Protein AF-A0A914YAV4-F1 (afdb_monomer_lite)

Foldseek 3Di:
DKDVLLPVQDDPVRLVVLLVVLVVVDDPPDPCSQVVSQVSSVCQQQADDDPDDFHAHPVRHGHGPDDMDDGRDDCPPVDPPPPDPPDPPPPVPD

pLDDT: mean 85.66, std 15.95, range [46.28, 98.56]

Secondary structure (DSSP, 8-state):
-B-HHHHTT--HHHHHHHHHHHHHHS-TT-TTHHHHHHHHHHHHHH-EEETTTEEE-TTSSB---S---B-----TTT--PPPPS-SSSSTT--

InterPro domains:
  IPR001932 PPM-type phosphatase-like domain [PF00481] (1-46)
  IPR001932 PPM-type phosphatase-like domain [PS51746] (1-75)
  IPR036457 PPM-type phosphatase-like domain superfamily [G3DSA:3.60.40.10] (1-80)
  IPR036457 PPM-type phosphatase-like domain superfamily [SSF81606] (1-76)

Organism: NCBI:txid310955

Radius of gyration: 19.77 Å; chains: 1; bounding box: 46×26×60 Å

Structure (mmCIF, N/CA/C/O backbone):
data_AF-A0A914YAV4-F1
#
_entry.id   AF-A0A914YAV4-F1
#
loop_
_atom_site.group_PDB
_atom_site.id
_atom_site.type_symbol
_atom_site.label_atom_id
_atom_site.label_alt_id
_atom_site.label_comp_id
_atom_site.label_asym_id
_atom_site.label_entity_id
_atom_site.label_seq_id
_atom_site.pdbx_PDB_ins_code
_atom_site.Cartn_x
_atom_site.Cartn_y
_atom_site.Cartn_z
_atom_site.occupancy
_atom_site.B_iso_or_equiv
_atom_site.auth_seq_id
_atom_site.auth_comp_id
_atom_site.auth_asym_id
_atom_site.auth_atom_id
_atom_site.pdbx_PDB_model_num
ATOM 1 N N . MET A 1 1 ? 8.166 -8.143 -1.321 1.00 96.06 1 MET A N 1
ATOM 2 C CA . MET A 1 1 ? 8.333 -8.717 0.038 1.00 96.06 1 MET A CA 1
ATOM 3 C C . MET A 1 1 ? 7.793 -7.709 1.039 1.00 96.06 1 MET A C 1
ATOM 5 O O . MET A 1 1 ? 7.865 -6.523 0.740 1.00 96.06 1 MET A O 1
ATOM 9 N N . ALA A 1 2 ? 7.258 -8.145 2.176 1.00 98.12 2 ALA A N 1
ATOM 10 C CA . ALA A 1 2 ? 6.779 -7.251 3.234 1.00 98.12 2 ALA A CA 1
ATOM 11 C C . ALA A 1 2 ? 6.757 -7.973 4.592 1.00 98.12 2 ALA A C 1
ATOM 13 O O . ALA A 1 2 ? 6.781 -9.207 4.595 1.00 98.12 2 ALA A O 1
ATOM 14 N N . SER A 1 3 ? 6.724 -7.220 5.697 1.00 98.56 3 SER A N 1
ATOM 15 C CA . SER A 1 3 ? 6.497 -7.759 7.047 1.00 98.56 3 SER A CA 1
ATOM 16 C C . SER A 1 3 ? 5.054 -8.241 7.245 1.00 98.56 3 SER A C 1
ATOM 18 O O . SER A 1 3 ? 4.158 -7.923 6.460 1.00 98.56 3 SER A O 1
ATOM 20 N N . ASP A 1 4 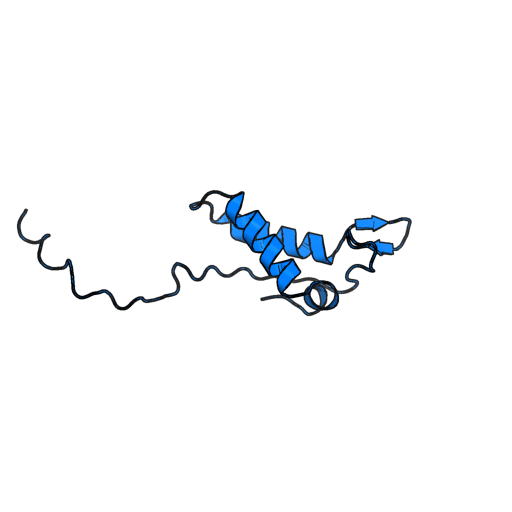? 4.843 -9.025 8.299 1.00 97.62 4 ASP A N 1
ATOM 21 C CA . ASP A 1 4 ? 3.536 -9.482 8.790 1.00 97.62 4 ASP A CA 1
ATOM 22 C C . ASP A 1 4 ? 2.568 -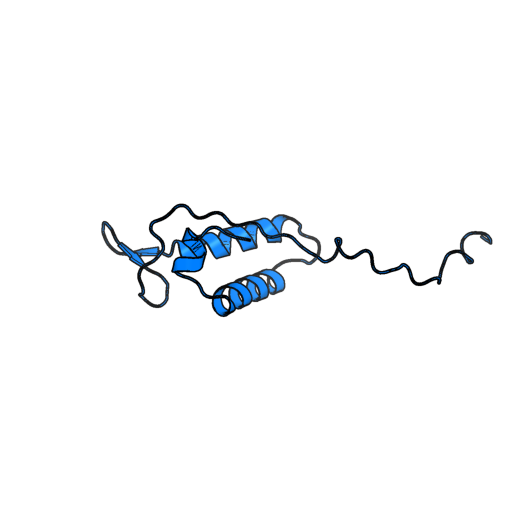8.330 9.076 1.00 97.62 4 ASP A C 1
ATOM 24 O O . ASP A 1 4 ? 1.406 -8.426 8.693 1.00 97.62 4 ASP A O 1
ATOM 28 N N . GLY A 1 5 ? 3.060 -7.185 9.557 1.00 97.81 5 GLY A N 1
ATOM 29 C CA . GLY A 1 5 ? 2.246 -5.975 9.709 1.00 97.81 5 GLY A CA 1
ATOM 30 C C . GLY A 1 5 ? 1.472 -5.550 8.445 1.00 97.81 5 GLY A C 1
ATOM 31 O O . GLY A 1 5 ? 0.437 -4.896 8.565 1.00 97.81 5 GLY A O 1
ATOM 32 N N . LEU A 1 6 ? 1.914 -5.926 7.235 1.00 98.25 6 LEU A N 1
ATOM 33 C CA . LEU A 1 6 ? 1.119 -5.769 6.007 1.00 98.25 6 LEU A CA 1
ATOM 34 C C . LEU A 1 6 ? 0.173 -6.955 5.759 1.00 98.25 6 LEU A C 1
ATOM 36 O O . LEU A 1 6 ? -1.000 -6.761 5.431 1.00 98.25 6 LEU A O 1
ATOM 40 N N . TRP A 1 7 ? 0.695 -8.176 5.869 1.00 97.88 7 TRP A N 1
ATOM 41 C CA . TRP A 1 7 ? -0.014 -9.406 5.499 1.00 97.88 7 TRP A CA 1
ATOM 42 C C . TRP A 1 7 ? -1.133 -9.796 6.465 1.00 97.88 7 TRP A C 1
ATOM 44 O O . TRP A 1 7 ? -2.036 -10.532 6.076 1.00 97.88 7 TRP A O 1
ATOM 54 N N . ASP A 1 8 ? -1.123 -9.265 7.683 1.00 96.88 8 ASP A N 1
ATOM 55 C CA . ASP A 1 8 ? -2.194 -9.464 8.660 1.00 96.88 8 ASP A CA 1
ATOM 56 C C . ASP A 1 8 ? -3.516 -8.807 8.236 1.00 96.88 8 ASP A C 1
ATOM 58 O O . ASP A 1 8 ? -4.585 -9.180 8.725 1.00 96.88 8 ASP A O 1
ATOM 62 N N . VAL A 1 9 ? -3.459 -7.821 7.334 1.00 97.69 9 VAL A N 1
ATOM 63 C CA . VAL A 1 9 ? -4.610 -6.978 6.976 1.00 97.69 9 VAL A CA 1
ATOM 64 C C . VAL A 1 9 ? -4.905 -6.905 5.478 1.00 97.69 9 VAL A C 1
ATOM 66 O O . VAL A 1 9 ? -6.031 -6.569 5.111 1.00 97.69 9 VAL A O 1
ATOM 69 N N . LEU A 1 10 ? -3.939 -7.237 4.616 1.00 97.56 10 LEU A N 1
ATOM 70 C CA . LEU A 1 10 ? -4.108 -7.298 3.162 1.00 97.56 10 LEU A CA 1
ATOM 71 C C . LEU A 1 10 ? -3.844 -8.710 2.643 1.00 97.56 10 LEU A C 1
ATOM 73 O O . LEU A 1 10 ? -2.869 -9.355 3.029 1.00 97.56 10 LEU A O 1
ATOM 77 N N . ASN A 1 11 ? -4.676 -9.169 1.707 1.00 96.81 11 ASN A N 1
ATOM 78 C CA . ASN A 1 11 ? -4.440 -10.432 1.013 1.00 96.81 11 ASN A CA 1
ATOM 79 C C . ASN A 1 11 ? -3.652 -10.227 -0.299 1.00 96.81 11 ASN A C 1
ATOM 81 O O . ASN A 1 11 ? -3.405 -9.106 -0.749 1.00 96.81 11 ASN A O 1
ATOM 85 N N . ASN A 1 12 ? -3.258 -11.334 -0.932 1.00 97.69 12 ASN A N 1
ATOM 86 C CA . ASN A 1 12 ? -2.482 -11.307 -2.175 1.00 97.69 12 ASN A CA 1
ATOM 87 C C . ASN A 1 12 ? -3.193 -10.579 -3.326 1.00 97.69 12 ASN A C 1
ATOM 89 O O . ASN A 1 12 ? -2.522 -9.923 -4.123 1.00 97.69 12 ASN A O 1
ATOM 93 N N . ASP A 1 13 ? -4.519 -10.689 -3.418 1.00 97.88 13 ASP A N 1
ATOM 94 C CA . ASP A 1 13 ? -5.303 -10.052 -4.477 1.00 97.88 13 ASP A CA 1
ATOM 95 C C . ASP A 1 13 ? -5.376 -8.535 -4.266 1.00 97.88 13 ASP A C 1
ATOM 97 O O . ASP A 1 13 ? -5.177 -7.782 -5.222 1.00 97.88 13 ASP A O 1
ATOM 101 N N . ASP A 1 14 ? -5.551 -8.077 -3.021 1.00 96.94 14 ASP A N 1
ATOM 102 C CA . ASP A 1 14 ? -5.518 -6.651 -2.667 1.00 96.94 14 ASP A CA 1
ATOM 103 C C . ASP A 1 14 ? -4.168 -6.030 -3.055 1.00 96.94 14 ASP A C 1
ATOM 105 O O . ASP A 1 14 ? -4.103 -5.007 -3.743 1.00 96.94 14 ASP A O 1
ATOM 109 N N . VAL A 1 15 ? -3.069 -6.689 -2.668 1.00 97.75 15 VAL A N 1
ATOM 110 C CA . VAL A 1 15 ? -1.705 -6.249 -2.988 1.00 97.75 15 VAL A CA 1
ATOM 111 C C . VAL A 1 15 ? -1.478 -6.238 -4.499 1.00 97.75 15 VAL A C 1
ATOM 113 O O . VAL A 1 15 ? -0.964 -5.257 -5.039 1.00 97.75 15 VAL A O 1
ATOM 116 N N . ALA A 1 16 ? -1.879 -7.297 -5.208 1.00 97.38 16 ALA A N 1
ATOM 117 C CA . ALA A 1 16 ? -1.734 -7.374 -6.658 1.00 97.38 16 ALA A CA 1
ATOM 118 C C . ALA A 1 16 ? -2.525 -6.269 -7.371 1.00 97.38 16 ALA A C 1
ATOM 120 O O . ALA A 1 16 ? -2.030 -5.698 -8.346 1.00 97.38 16 ALA A O 1
ATOM 121 N N . HIS A 1 17 ? -3.726 -5.951 -6.887 1.00 97.31 17 HIS A N 1
ATOM 122 C CA . HIS A 1 17 ? -4.545 -4.873 -7.425 1.00 97.31 17 HIS A CA 1
ATOM 123 C C . HIS A 1 17 ? -3.865 -3.508 -7.247 1.00 97.31 17 HIS A C 1
ATOM 125 O O . HIS A 1 17 ? -3.715 -2.774 -8.226 1.00 97.31 17 HIS A O 1
ATOM 131 N N . ILE A 1 18 ? -3.404 -3.187 -6.031 1.00 96.19 18 ILE A N 1
ATOM 132 C CA . ILE A 1 18 ? -2.701 -1.926 -5.732 1.00 96.19 18 ILE A CA 1
ATOM 133 C C . ILE A 1 18 ? -1.460 -1.784 -6.620 1.00 96.19 18 ILE A C 1
ATOM 135 O O . ILE A 1 18 ? -1.305 -0.782 -7.315 1.00 96.19 18 ILE A O 1
ATOM 139 N N . VAL A 1 19 ? -0.615 -2.819 -6.678 1.00 95.75 19 VAL A N 1
ATOM 140 C CA . VAL A 1 19 ? 0.615 -2.800 -7.485 1.00 95.75 19 VAL A CA 1
ATOM 141 C C . VAL A 1 19 ? 0.312 -2.591 -8.971 1.00 95.75 19 VAL A C 1
ATOM 143 O O . VAL A 1 19 ? 0.993 -1.801 -9.621 1.00 95.75 19 VAL A O 1
ATOM 146 N N . ARG A 1 20 ? -0.703 -3.265 -9.530 1.00 94.81 20 ARG A N 1
ATOM 147 C CA . ARG A 1 20 ? -1.078 -3.104 -10.947 1.00 94.81 20 ARG A CA 1
ATOM 148 C C . ARG A 1 20 ? -1.601 -1.704 -11.247 1.00 94.81 20 ARG A C 1
ATOM 150 O O . ARG A 1 20 ? -1.162 -1.115 -12.229 1.00 94.81 20 ARG A O 1
ATOM 157 N N . SER A 1 21 ? -2.491 -1.185 -10.401 1.00 94.00 21 SER A N 1
ATOM 158 C CA . SER A 1 21 ? -3.051 0.166 -10.531 1.00 94.00 21 SER A CA 1
ATOM 159 C C . SER A 1 21 ? -1.950 1.228 -10.493 1.00 94.00 21 SER A C 1
ATOM 161 O O . SER A 1 21 ? -1.854 2.084 -11.374 1.00 94.00 21 SER A O 1
ATOM 163 N N . ALA A 1 22 ? -1.046 1.122 -9.520 1.00 90.88 22 ALA A N 1
ATOM 164 C CA . ALA A 1 22 ? 0.088 2.022 -9.397 1.00 90.88 22 ALA A CA 1
ATOM 165 C C . ALA A 1 22 ? 1.033 1.919 -10.606 1.00 90.88 22 ALA A C 1
ATOM 167 O O . ALA A 1 22 ? 1.433 2.941 -11.158 1.00 90.88 22 ALA A O 1
ATOM 168 N N . LEU A 1 23 ? 1.346 0.711 -11.085 1.00 90.06 23 LEU A N 1
ATOM 169 C CA . LEU A 1 23 ? 2.177 0.531 -12.280 1.00 90.06 23 LEU A CA 1
ATOM 170 C C . LEU A 1 23 ? 1.540 1.114 -13.548 1.00 90.06 23 LEU A C 1
ATOM 172 O O . LEU A 1 23 ? 2.275 1.633 -14.381 1.00 90.06 23 LEU A O 1
ATOM 176 N N . SER A 1 24 ? 0.213 1.053 -13.704 1.00 88.00 24 SER A N 1
ATOM 177 C CA . SER A 1 24 ? -0.473 1.656 -14.858 1.00 88.00 24 SER A CA 1
ATOM 178 C C . SER A 1 24 ? -0.518 3.183 -14.822 1.00 88.00 24 SER A C 1
ATOM 180 O O . SER A 1 24 ? -0.630 3.805 -15.872 1.00 88.00 24 SER A O 1
ATOM 182 N N . ASN A 1 25 ? -0.426 3.781 -13.633 1.00 84.44 25 ASN A N 1
ATOM 183 C CA . ASN A 1 25 ? -0.503 5.231 -13.447 1.00 84.44 25 ASN A CA 1
ATOM 184 C C . ASN A 1 25 ? 0.864 5.934 -13.517 1.00 84.44 25 ASN A C 1
ATOM 186 O O . ASN A 1 25 ? 0.907 7.159 -13.450 1.00 84.44 25 ASN A O 1
ATOM 190 N N . ASN A 1 26 ? 1.969 5.187 -13.612 1.00 80.25 26 ASN A N 1
ATOM 191 C CA . ASN A 1 26 ? 3.329 5.728 -13.577 1.00 80.25 26 ASN A CA 1
ATOM 192 C C . ASN A 1 26 ? 4.095 5.446 -14.874 1.00 80.25 26 ASN A C 1
ATOM 194 O O . ASN A 1 26 ? 3.945 4.387 -15.486 1.00 80.25 26 ASN A O 1
ATOM 198 N N . ASP A 1 27 ? 4.998 6.358 -15.235 1.00 76.88 27 ASP A N 1
ATOM 199 C CA . ASP A 1 27 ? 5.826 6.225 -16.432 1.00 76.88 27 ASP A CA 1
ATOM 200 C C . ASP A 1 27 ? 6.799 5.032 -16.351 1.00 76.88 27 ASP A C 1
ATOM 202 O O . ASP A 1 27 ? 7.342 4.659 -15.300 1.00 76.88 27 ASP A O 1
ATOM 206 N N . ALA A 1 28 ? 7.043 4.395 -17.502 1.00 70.50 28 ALA A N 1
ATOM 207 C CA . ALA A 1 28 ? 7.858 3.181 -17.611 1.00 70.50 28 ALA A CA 1
ATOM 208 C C . ALA A 1 28 ? 9.322 3.376 -17.155 1.00 70.50 28 ALA A C 1
ATOM 210 O O . ALA A 1 28 ? 9.933 2.421 -16.643 1.00 70.50 28 ALA A O 1
ATOM 211 N N . ASP A 1 29 ? 9.817 4.610 -17.241 1.00 74.31 29 ASP A N 1
ATOM 212 C CA . ASP A 1 29 ? 11.211 4.987 -16.987 1.00 74.31 29 ASP A CA 1
ATOM 213 C C . ASP A 1 29 ? 11.444 5.625 -15.617 1.00 74.31 29 ASP A C 1
ATOM 215 O O . ASP A 1 29 ? 12.590 5.784 -15.198 1.00 74.31 29 ASP A O 1
ATOM 219 N N . ASP A 1 30 ? 10.381 5.922 -14.869 1.00 82.44 30 ASP A N 1
ATOM 220 C CA . ASP A 1 30 ? 10.540 6.449 -13.522 1.00 82.44 30 ASP A CA 1
ATOM 221 C C . ASP A 1 30 ? 10.880 5.323 -12.533 1.00 82.44 30 ASP A C 1
ATOM 223 O O . ASP A 1 30 ? 10.069 4.437 -12.251 1.00 82.44 30 ASP A O 1
ATOM 227 N N . PHE A 1 31 ? 12.098 5.348 -11.989 1.00 79.00 31 PHE A N 1
ATOM 228 C CA . PHE A 1 31 ? 12.530 4.430 -10.933 1.00 79.00 31 PHE A CA 1
ATOM 229 C C . PHE A 1 31 ? 11.863 4.731 -9.584 1.00 79.00 31 PHE A C 1
ATOM 231 O O . PHE A 1 31 ? 11.750 3.829 -8.750 1.00 79.00 31 PHE A O 1
ATOM 238 N N . SER A 1 32 ? 11.383 5.961 -9.373 1.00 88.19 32 SER A N 1
ATOM 239 C CA . SER A 1 32 ? 10.714 6.376 -8.138 1.00 88.19 32 SER A CA 1
ATOM 240 C C . SER A 1 32 ? 9.383 5.646 -7.924 1.00 88.19 32 SER A C 1
ATOM 242 O O . SER A 1 32 ? 8.960 5.447 -6.782 1.00 88.19 32 SER A O 1
ATOM 244 N N . LYS A 1 33 ? 8.777 5.119 -8.999 1.00 90.81 33 LYS A N 1
ATOM 245 C CA . LYS A 1 33 ? 7.503 4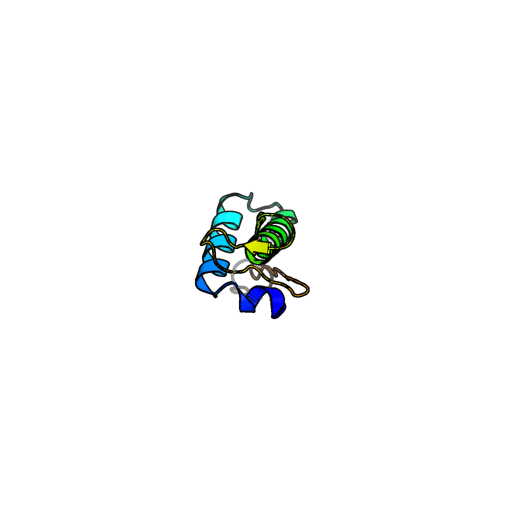.393 -8.939 1.00 90.81 33 LYS A CA 1
ATOM 246 C C . LYS A 1 33 ? 7.510 3.199 -7.996 1.00 90.81 33 LYS A C 1
ATOM 248 O O . LYS A 1 33 ? 6.490 2.907 -7.391 1.00 90.81 33 LYS A O 1
ATOM 253 N N . TYR A 1 34 ? 8.636 2.502 -7.830 1.00 92.94 34 TYR A N 1
ATOM 254 C CA . TYR A 1 34 ? 8.693 1.360 -6.910 1.00 92.94 34 TYR A CA 1
ATOM 255 C C . TYR A 1 34 ? 8.634 1.811 -5.450 1.00 92.94 34 TYR A C 1
ATOM 257 O O . TYR A 1 34 ? 8.024 1.132 -4.625 1.00 92.94 34 TYR A O 1
ATOM 265 N N . THR A 1 35 ? 9.197 2.983 -5.150 1.00 93.88 35 THR A N 1
ATOM 266 C CA . THR A 1 35 ? 9.037 3.643 -3.852 1.00 93.88 35 THR A CA 1
ATOM 267 C C . THR A 1 35 ? 7.590 4.079 -3.648 1.00 93.88 35 THR A C 1
ATOM 269 O O . THR A 1 35 ? 7.043 3.832 -2.578 1.00 93.88 35 THR A O 1
ATOM 272 N N . LEU A 1 36 ? 6.945 4.653 -4.670 1.00 94.50 36 LEU A N 1
ATOM 273 C CA . LEU A 1 36 ? 5.529 5.036 -4.602 1.00 94.50 36 LEU A CA 1
ATOM 274 C C . LEU A 1 36 ? 4.622 3.821 -4.365 1.00 94.50 36 LEU A C 1
ATOM 276 O O . LEU A 1 36 ? 3.790 3.852 -3.467 1.00 94.50 36 LEU A O 1
ATOM 280 N N . ILE A 1 37 ? 4.844 2.716 -5.081 1.00 96.12 37 ILE A N 1
ATOM 281 C CA . ILE A 1 37 ? 4.116 1.454 -4.877 1.00 96.12 37 ILE A CA 1
ATOM 282 C C . ILE A 1 37 ? 4.304 0.943 -3.444 1.00 96.12 37 ILE A C 1
ATOM 284 O O . ILE A 1 37 ? 3.339 0.539 -2.797 1.00 96.12 37 ILE A O 1
ATOM 288 N N . ALA A 1 38 ? 5.537 0.959 -2.927 1.00 97.56 38 ALA A N 1
ATOM 289 C CA . ALA A 1 38 ? 5.803 0.545 -1.551 1.00 97.56 38 ALA A CA 1
ATOM 290 C C . ALA A 1 38 ? 5.055 1.437 -0.546 1.00 97.56 38 ALA A C 1
ATOM 292 O O . ALA A 1 38 ? 4.445 0.928 0.392 1.00 97.56 38 ALA A O 1
ATOM 293 N N . GLN A 1 39 ? 5.060 2.754 -0.761 1.00 96.81 39 GLN A N 1
ATOM 294 C CA . GLN A 1 39 ? 4.335 3.713 0.073 1.00 96.81 39 GLN A CA 1
ATOM 295 C C . GLN A 1 39 ? 2.820 3.504 0.016 1.00 96.81 39 GLN A C 1
ATOM 297 O O . GLN A 1 39 ? 2.164 3.596 1.051 1.00 96.81 39 GLN A O 1
ATOM 302 N N . GLU A 1 40 ? 2.267 3.197 -1.155 1.00 96.81 40 GLU A N 1
ATOM 303 C CA . GLU A 1 40 ? 0.837 2.942 -1.332 1.00 96.81 40 GLU A CA 1
ATOM 304 C C . GLU A 1 40 ? 0.403 1.664 -0.604 1.00 96.81 40 GLU A C 1
ATOM 306 O O . GLU A 1 40 ? -0.603 1.667 0.102 1.00 96.81 40 GLU A O 1
ATOM 311 N N . LEU A 1 41 ? 1.216 0.605 -0.662 1.00 98.00 41 LEU A N 1
ATOM 312 C CA . LEU A 1 41 ? 1.002 -0.622 0.111 1.00 98.00 41 LEU A CA 1
ATOM 313 C C . LEU A 1 41 ? 1.066 -0.378 1.626 1.00 98.00 41 LEU A C 1
ATOM 315 O O . LEU A 1 41 ? 0.202 -0.850 2.366 1.00 98.00 41 LEU A O 1
ATOM 319 N N . VAL A 1 42 ? 2.048 0.403 2.091 1.00 97.88 42 VAL A N 1
ATOM 320 C CA . VAL A 1 42 ? 2.142 0.810 3.504 1.00 97.88 42 VAL A CA 1
ATOM 321 C C . VAL A 1 42 ? 0.915 1.621 3.917 1.00 97.88 42 VAL A C 1
ATOM 323 O O . VAL A 1 42 ? 0.349 1.387 4.982 1.00 97.88 42 VAL A O 1
ATOM 326 N N . ALA A 1 43 ? 0.481 2.570 3.087 1.00 96.88 43 ALA A N 1
ATOM 327 C CA . ALA A 1 43 ? -0.689 3.394 3.367 1.00 96.88 43 ALA A CA 1
ATOM 328 C C . ALA A 1 43 ? -1.975 2.559 3.426 1.00 96.88 43 ALA A C 1
ATOM 330 O O . ALA A 1 43 ? -2.783 2.772 4.328 1.00 96.88 43 ALA A O 1
ATOM 331 N N . ALA A 1 44 ? -2.132 1.589 2.522 1.00 97.38 44 ALA A N 1
ATOM 332 C CA . ALA A 1 44 ? -3.277 0.688 2.500 1.00 97.38 44 ALA A CA 1
ATOM 333 C C . ALA A 1 44 ? -3.365 -0.157 3.780 1.00 97.38 44 ALA A C 1
ATOM 335 O O . ALA A 1 44 ? -4.430 -0.211 4.386 1.00 97.38 44 ALA A O 1
ATOM 336 N N . ALA A 1 45 ? -2.254 -0.749 4.234 1.00 97.62 45 ALA A N 1
ATOM 337 C CA . ALA A 1 45 ? -2.223 -1.556 5.458 1.00 97.62 45 ALA A CA 1
ATOM 338 C C . ALA A 1 45 ? -2.355 -0.716 6.745 1.00 97.62 45 ALA A C 1
ATOM 340 O O . ALA A 1 45 ? -3.011 -1.138 7.700 1.00 97.62 45 ALA A O 1
ATOM 341 N N . ARG A 1 46 ? -1.781 0.497 6.768 1.00 96.81 46 ARG A N 1
ATOM 342 C CA . ARG A 1 46 ? -1.937 1.461 7.874 1.00 96.81 46 ARG A CA 1
ATOM 343 C C . ARG A 1 46 ? -3.378 1.958 8.001 1.00 96.81 46 ARG A C 1
ATOM 345 O O . ARG 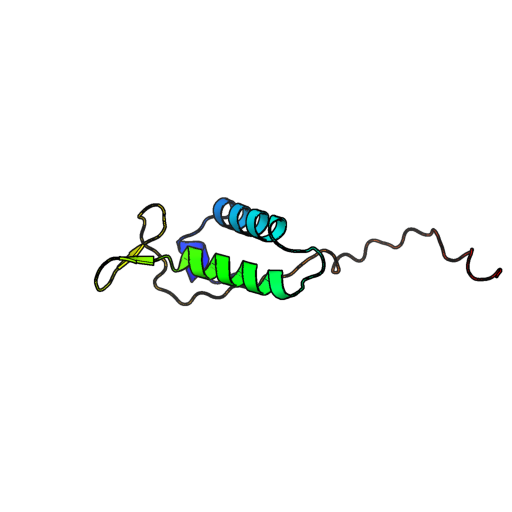A 1 46 ? -3.835 2.258 9.102 1.00 96.81 46 ARG A O 1
ATOM 352 N N . GLY A 1 47 ? -4.082 2.074 6.877 1.00 95.56 47 GLY A N 1
ATOM 353 C CA . GLY A 1 47 ? -5.419 2.644 6.822 1.00 95.56 47 GLY A CA 1
ATOM 354 C C . GLY A 1 47 ? -5.460 4.111 7.262 1.00 95.56 47 GLY A C 1
ATOM 355 O O . GLY A 1 47 ? -4.463 4.845 7.221 1.00 95.56 47 GLY A O 1
ATOM 356 N N . GLU A 1 48 ? -6.642 4.536 7.696 1.00 94.88 48 GLU A N 1
ATOM 357 C CA . GLU A 1 48 ? -6.930 5.902 8.124 1.00 94.88 48 GLU A CA 1
ATOM 358 C C . GLU A 1 48 ? -7.323 5.955 9.599 1.00 94.88 48 GLU A C 1
ATOM 360 O O . GLU A 1 48 ? -7.978 5.051 10.129 1.00 94.88 48 GLU A O 1
ATOM 365 N N . GLN A 1 49 ? -6.940 7.042 10.269 1.00 92.44 49 GLN A N 1
ATOM 366 C CA . GLN A 1 49 ? -7.302 7.268 11.660 1.00 92.44 49 GLN A CA 1
ATOM 367 C C . GLN A 1 49 ? -8.781 7.655 11.758 1.00 92.44 49 GLN A C 1
ATOM 369 O O . GLN A 1 49 ? -9.217 8.671 11.221 1.00 92.44 49 GLN A O 1
ATOM 374 N N . VAL A 1 50 ? -9.553 6.865 12.499 1.00 91.00 50 VAL A N 1
ATOM 375 C CA . VAL A 1 50 ? -10.977 7.088 12.753 1.00 91.00 50 VAL A CA 1
ATOM 376 C C . VAL A 1 50 ? -11.195 7.310 14.249 1.00 91.00 50 VAL A C 1
ATOM 378 O O . VAL A 1 50 ? -11.099 6.392 15.067 1.00 91.00 50 VAL A O 1
ATOM 381 N N . GLY A 1 51 ? -11.528 8.546 14.622 1.00 87.19 51 GLY A N 1
ATOM 382 C CA . GLY A 1 51 ? -11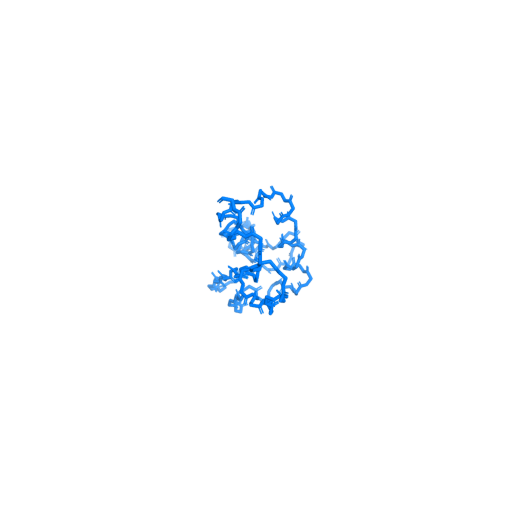.664 8.950 16.023 1.00 87.19 51 GLY A CA 1
ATOM 383 C C . GLY A 1 51 ? -10.312 9.040 16.737 1.00 87.19 51 GLY A C 1
ATOM 384 O O . GLY A 1 51 ? -9.285 9.280 16.112 1.00 87.19 51 GLY A O 1
ATOM 385 N N . GLN A 1 52 ? -10.297 8.884 18.064 1.00 80.81 52 GLN A N 1
ATOM 386 C CA . GLN A 1 52 ? -9.088 9.188 18.840 1.00 80.81 52 GLN A CA 1
ATOM 387 C C . GLN A 1 52 ? -8.031 8.071 18.839 1.00 80.81 52 GLN A C 1
ATOM 389 O O . GLN A 1 52 ? -6.854 8.384 18.963 1.00 80.81 52 GLN A O 1
ATOM 394 N N . PHE A 1 53 ? -8.400 6.794 18.657 1.00 81.12 53 PHE A N 1
ATOM 395 C CA . PHE A 1 53 ? -7.463 5.669 18.861 1.00 81.12 53 PHE A CA 1
ATOM 396 C C . PHE A 1 53 ? -7.733 4.442 17.981 1.00 81.12 53 PHE A C 1
ATOM 398 O O . PHE A 1 53 ? -7.414 3.320 18.368 1.00 81.12 53 PHE A O 1
ATOM 405 N N . LYS A 1 54 ? -8.389 4.608 16.830 1.00 88.50 54 LYS A N 1
ATOM 406 C CA . LYS A 1 54 ? -8.677 3.486 15.931 1.00 88.50 54 LYS A CA 1
ATOM 407 C C . LYS A 1 54 ? -8.173 3.808 14.543 1.00 88.50 54 LYS A C 1
ATOM 409 O O . LYS A 1 54 ? -8.359 4.922 14.070 1.00 88.50 54 LYS A O 1
ATOM 414 N N . TRP A 1 55 ? -7.577 2.815 13.907 1.00 94.06 55 TRP A N 1
ATOM 415 C CA . TRP A 1 55 ? -7.200 2.868 12.507 1.00 94.06 55 TRP A CA 1
ATOM 416 C C . TRP A 1 55 ? -8.027 1.839 11.762 1.00 94.06 55 TRP A C 1
ATOM 418 O O . TRP A 1 55 ? -8.223 0.719 12.248 1.00 94.06 55 TRP A O 1
ATOM 428 N N . LYS A 1 56 ? -8.587 2.249 10.629 1.00 96.31 56 LYS A N 1
ATOM 429 C CA . LYS A 1 56 ? -9.451 1.395 9.826 1.00 96.31 56 LYS A CA 1
ATOM 430 C C . LYS A 1 56 ? -9.025 1.391 8.375 1.00 96.31 56 LYS A C 1
ATOM 432 O O . LYS A 1 56 ? -8.609 2.410 7.832 1.00 96.31 56 LYS A O 1
ATOM 437 N N . LEU A 1 57 ? -9.180 0.227 7.764 1.00 95.75 57 LEU A N 1
ATOM 438 C CA . LEU A 1 57 ? -9.089 0.069 6.322 1.00 95.75 57 LEU A CA 1
ATOM 439 C C . LEU A 1 57 ? -10.325 0.688 5.655 1.00 95.75 57 LEU A C 1
ATOM 441 O O . LEU A 1 57 ? -11.356 0.910 6.298 1.00 95.75 57 LEU A O 1
ATOM 445 N N . SER A 1 58 ? -10.254 0.896 4.342 1.00 90.19 58 SER A N 1
ATOM 446 C CA . SER A 1 58 ? -11.359 1.436 3.533 1.00 90.19 58 SER A CA 1
ATOM 447 C C . SER A 1 58 ? -12.632 0.580 3.586 1.00 90.19 58 SER A C 1
ATOM 449 O O . SER A 1 58 ? -13.740 1.102 3.487 1.00 90.19 58 SER A O 1
ATOM 451 N N . ASN A 1 59 ? -12.495 -0.729 3.813 1.00 89.81 59 ASN A N 1
ATOM 452 C CA . ASN A 1 59 ? -13.613 -1.658 4.001 1.00 89.81 59 ASN A CA 1
ATOM 453 C C . ASN A 1 59 ? -14.205 -1.637 5.431 1.00 89.81 59 ASN A C 1
ATOM 455 O O . ASN A 1 59 ? -15.128 -2.391 5.734 1.00 89.81 59 ASN A O 1
ATOM 459 N N . GLY A 1 60 ? -13.680 -0.791 6.324 1.00 90.75 60 GLY A N 1
ATOM 460 C CA . GLY A 1 60 ? -14.139 -0.632 7.704 1.00 90.75 60 GLY A CA 1
ATOM 461 C C . GLY A 1 60 ? -13.576 -1.644 8.709 1.00 90.75 60 GLY A C 1
ATOM 462 O O . GLY A 1 60 ? -13.888 -1.520 9.905 1.00 90.75 60 GLY A O 1
ATOM 463 N N . ALA A 1 61 ? -12.755 -2.601 8.260 1.00 93.75 61 ALA A N 1
ATOM 464 C CA . ALA A 1 61 ? -12.002 -3.513 9.119 1.00 93.75 61 ALA A CA 1
ATOM 465 C C . ALA A 1 61 ? -10.900 -2.773 9.897 1.00 93.75 61 ALA A C 1
ATOM 467 O O . ALA A 1 61 ? -10.590 -1.612 9.618 1.00 93.75 61 ALA A O 1
ATOM 468 N N . MET A 1 62 ? -10.332 -3.436 10.906 1.00 95.06 62 MET A N 1
ATOM 469 C CA . MET A 1 62 ? -9.202 -2.894 11.664 1.00 95.06 62 MET A CA 1
ATOM 470 C C . MET A 1 62 ? -7.963 -2.847 10.772 1.00 95.06 62 MET A C 1
ATOM 472 O O . MET A 1 62 ? -7.675 -3.815 10.074 1.00 95.06 62 MET A O 1
ATOM 476 N N . ALA A 1 63 ? -7.263 -1.716 10.789 1.00 97.25 63 ALA A N 1
ATOM 477 C CA . ALA A 1 63 ? -5.972 -1.595 10.131 1.00 97.25 63 ALA A CA 1
ATOM 478 C C . ALA A 1 63 ? -4.850 -2.197 10.988 1.00 97.25 63 ALA A C 1
ATOM 480 O O . ALA A 1 63 ? -5.080 -2.593 12.135 1.00 97.25 63 ALA A O 1
ATOM 481 N N . SER A 1 64 ? -3.642 -2.245 10.427 1.00 96.31 64 SER A N 1
ATOM 482 C CA . SER A 1 64 ? -2.476 -2.795 11.112 1.00 96.31 64 SER A CA 1
ATOM 483 C C . SER A 1 64 ? -2.113 -2.001 12.370 1.00 96.31 64 SER A C 1
ATOM 485 O O . SER A 1 64 ? -2.261 -0.776 12.420 1.00 96.31 64 SER A O 1
ATOM 487 N N . THR A 1 65 ? -1.630 -2.712 13.389 1.00 94.38 65 THR A N 1
ATOM 488 C CA . THR A 1 65 ? -1.120 -2.139 14.645 1.00 94.38 65 THR A CA 1
ATOM 489 C C . THR A 1 65 ? 0.370 -2.406 14.862 1.00 94.38 65 THR A C 1
ATOM 491 O O . THR A 1 65 ? 0.869 -2.098 15.942 1.00 94.38 65 THR A O 1
ATOM 494 N N . ASP A 1 66 ? 1.051 -2.997 13.878 1.00 95.62 66 ASP A N 1
ATOM 495 C CA . ASP A 1 66 ? 2.467 -3.375 13.942 1.00 95.62 66 ASP A CA 1
ATOM 496 C C . ASP A 1 66 ? 3.314 -2.564 12.945 1.00 95.62 66 ASP A C 1
ATOM 498 O O . ASP A 1 66 ? 2.781 -1.858 12.082 1.00 95.62 66 ASP A O 1
ATOM 502 N N . ASP A 1 67 ? 4.638 -2.657 13.055 1.00 97.56 67 ASP A N 1
ATOM 503 C CA . ASP A 1 67 ? 5.567 -2.011 12.134 1.00 97.56 67 ASP A CA 1
ATOM 504 C C . ASP A 1 67 ? 5.446 -2.597 10.714 1.00 97.56 67 ASP A C 1
ATOM 506 O O . ASP A 1 67 ? 5.549 -3.803 10.463 1.00 97.56 67 ASP A O 1
ATOM 510 N N . ILE A 1 68 ? 5.269 -1.710 9.733 1.00 98.31 68 ILE A N 1
ATOM 511 C CA . ILE A 1 68 ? 5.075 -2.088 8.330 1.00 98.31 68 ILE A CA 1
ATOM 512 C C . ILE A 1 68 ? 6.350 -1.795 7.541 1.00 98.31 68 ILE A C 1
ATOM 514 O O . ILE A 1 68 ? 6.771 -0.644 7.415 1.00 98.31 68 ILE A O 1
ATOM 518 N N . THR A 1 69 ? 6.928 -2.829 6.931 1.00 97.88 69 THR A N 1
ATOM 519 C CA . THR A 1 69 ? 8.044 -2.696 5.985 1.00 97.88 69 THR A CA 1
ATOM 520 C C . THR A 1 69 ? 7.711 -3.382 4.666 1.00 97.88 69 THR A C 1
ATOM 522 O O . THR A 1 69 ? 7.144 -4.473 4.646 1.00 97.88 69 THR A O 1
ATOM 525 N N . VAL A 1 70 ? 8.050 -2.741 3.543 1.00 98.19 70 VAL A N 1
ATOM 526 C CA . VAL A 1 70 ? 7.751 -3.240 2.191 1.00 98.19 70 VAL A CA 1
ATOM 527 C C . VAL A 1 70 ? 8.954 -3.031 1.277 1.00 98.19 70 VAL A C 1
ATOM 529 O O . VAL A 1 70 ? 9.518 -1.942 1.216 1.00 98.19 70 VAL A O 1
ATOM 532 N N . PHE A 1 71 ? 9.305 -4.069 0.516 1.00 96.50 71 PHE A N 1
ATOM 533 C CA . PHE A 1 71 ? 10.304 -4.022 -0.550 1.00 96.50 71 PHE A CA 1
ATOM 534 C C . PHE A 1 71 ? 9.673 -4.420 -1.884 1.00 96.50 71 PHE A C 1
ATOM 536 O O . PHE A 1 71 ? 9.196 -5.553 -2.050 1.00 96.50 71 PHE A O 1
ATOM 543 N N . VAL A 1 72 ? 9.724 -3.498 -2.845 1.00 94.88 72 VAL A N 1
ATOM 544 C CA . VAL A 1 72 ? 9.300 -3.705 -4.234 1.00 94.88 72 VAL A CA 1
ATOM 545 C C . VAL A 1 72 ? 10.547 -3.898 -5.090 1.00 94.88 72 VAL A C 1
ATOM 547 O O . VAL A 1 72 ? 11.375 -2.999 -5.197 1.00 94.88 72 VAL A O 1
ATOM 550 N N . ILE A 1 73 ? 10.692 -5.085 -5.681 1.00 92.19 73 ILE A N 1
ATOM 551 C CA . ILE A 1 73 ? 11.860 -5.459 -6.487 1.00 92.19 73 ILE A CA 1
ATOM 552 C C . ILE A 1 73 ? 11.387 -5.736 -7.918 1.00 92.19 73 ILE A C 1
ATOM 554 O O . ILE A 1 73 ? 10.664 -6.713 -8.131 1.00 92.19 73 ILE A O 1
ATOM 558 N N . PRO A 1 74 ? 11.750 -4.898 -8.904 1.00 89.06 74 PRO A N 1
ATOM 559 C CA . PRO A 1 74 ? 11.393 -5.144 -10.293 1.00 89.06 74 PRO A CA 1
ATOM 560 C C . PRO A 1 74 ? 12.200 -6.302 -10.876 1.00 89.06 74 PRO A C 1
ATOM 562 O O . PRO A 1 74 ? 13.422 -6.318 -10.786 1.00 89.06 74 PRO A O 1
ATOM 565 N N . LEU A 1 75 ? 11.517 -7.229 -11.551 1.00 85.88 75 LEU A N 1
ATOM 566 C CA . LEU A 1 75 ? 12.162 -8.393 -12.170 1.00 85.88 75 LEU A CA 1
ATOM 567 C C . LEU A 1 75 ? 12.560 -8.174 -13.639 1.00 85.88 75 LEU A C 1
ATOM 569 O O . LEU A 1 75 ? 13.298 -8.991 -14.181 1.00 85.88 75 LEU A O 1
ATOM 573 N N . LYS A 1 76 ? 12.125 -7.075 -14.286 1.00 74.06 76 LYS A N 1
ATOM 574 C CA . LYS A 1 76 ? 12.349 -6.832 -15.730 1.00 74.06 76 LYS A CA 1
ATOM 575 C C . LYS A 1 76 ? 13.822 -6.845 -16.160 1.00 74.06 76 LYS A C 1
ATOM 577 O O . LYS A 1 76 ? 14.105 -7.127 -17.314 1.00 74.06 76 LYS A O 1
ATOM 582 N N . PHE A 1 77 ? 14.739 -6.562 -15.238 1.00 65.31 77 PHE A N 1
ATOM 583 C CA . PHE A 1 77 ? 16.185 -6.553 -15.486 1.00 65.31 77 PHE A CA 1
ATOM 584 C C . PHE A 1 77 ? 16.924 -7.706 -14.792 1.00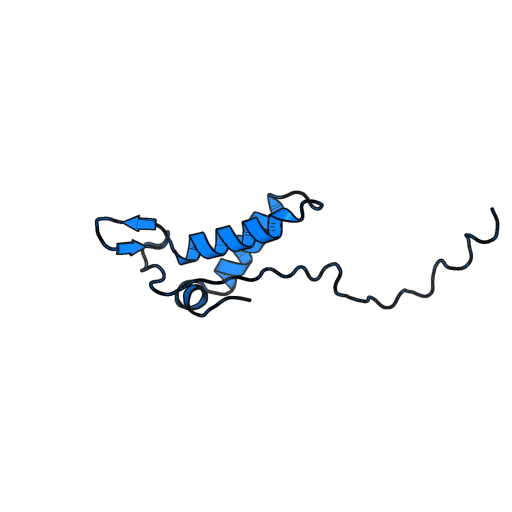 65.31 77 PHE A C 1
ATOM 586 O O . PHE A 1 77 ? 18.142 -7.799 -14.878 1.00 65.31 77 PHE A O 1
ATOM 593 N N . SER A 1 78 ? 16.204 -8.562 -14.060 1.00 61.25 78 SER A N 1
ATOM 594 C CA . SER A 1 78 ? 16.774 -9.668 -13.278 1.00 61.25 78 SER A CA 1
ATOM 595 C C . SER A 1 78 ? 16.736 -10.998 -14.025 1.00 61.25 78 SER A C 1
ATOM 597 O O . SER A 1 78 ? 17.333 -11.974 -13.578 1.00 61.25 78 SER A O 1
ATOM 599 N N . VAL A 1 79 ? 16.031 -11.049 -15.156 1.00 62.19 79 VAL A N 1
ATOM 600 C CA . VAL A 1 79 ? 16.058 -12.203 -16.045 1.00 62.19 79 VAL A CA 1
ATOM 601 C C . VAL A 1 79 ? 17.254 -12.022 -16.974 1.00 62.19 79 VAL A C 1
ATOM 603 O O . VAL A 1 79 ? 17.199 -11.226 -17.907 1.00 62.19 79 VAL A O 1
ATOM 606 N N . ASN A 1 80 ? 18.329 -12.779 -16.739 1.00 57.88 80 ASN A N 1
ATOM 607 C CA . ASN A 1 80 ? 19.188 -13.196 -17.844 1.00 57.88 80 ASN A CA 1
ATOM 608 C C . ASN A 1 80 ? 18.300 -14.068 -18.734 1.00 57.88 80 ASN A C 1
ATOM 610 O O . ASN A 1 80 ? 18.246 -15.286 -18.550 1.00 57.88 80 ASN A O 1
ATOM 614 N N . LEU A 1 81 ? 17.539 -13.458 -19.651 1.00 55.72 81 LEU A N 1
ATOM 615 C CA . LEU A 1 81 ? 17.101 -14.236 -20.797 1.00 55.72 81 LEU A CA 1
ATOM 616 C C . LEU A 1 81 ? 18.401 -14.732 -21.434 1.00 55.72 81 LEU A C 1
ATOM 618 O O . LEU A 1 81 ? 19.328 -13.924 -21.571 1.00 55.72 81 LEU A O 1
ATOM 622 N N . PRO A 1 82 ? 18.528 -16.030 -21.763 1.00 59.06 82 PRO A N 1
ATOM 623 C CA . PRO A 1 82 ? 19.603 -16.435 -22.650 1.00 59.06 82 PRO A CA 1
ATOM 624 C C . PRO A 1 82 ? 19.540 -15.478 -23.838 1.00 59.06 82 PRO A C 1
ATOM 626 O O . PRO A 1 82 ? 18.473 -15.328 -24.440 1.00 59.06 82 PRO A O 1
ATOM 629 N N . LYS A 1 83 ? 20.633 -14.743 -24.079 1.00 56.69 83 LYS A N 1
ATOM 630 C CA . LYS A 1 83 ? 20.774 -13.995 -25.323 1.00 56.69 83 LYS A CA 1
ATOM 631 C C . LYS A 1 83 ? 20.488 -15.024 -26.411 1.00 56.69 83 LYS A C 1
ATOM 633 O O . LYS A 1 83 ? 21.160 -16.052 -26.440 1.00 56.69 83 LYS A O 1
ATOM 638 N N . GLY A 1 84 ? 19.423 -14.830 -27.186 1.00 54.59 84 GLY A N 1
ATOM 639 C CA . GLY A 1 84 ? 19.316 -15.565 -28.437 1.00 54.59 84 GLY A CA 1
ATOM 640 C C . GLY A 1 84 ? 20.599 -15.280 -29.208 1.00 54.59 84 GLY A C 1
ATOM 641 O O . GLY A 1 84 ? 21.083 -14.150 -29.155 1.00 54.59 84 GLY A O 1
ATOM 642 N N . ASP A 1 85 ? 21.183 -16.304 -29.820 1.00 56.53 85 ASP A N 1
ATOM 643 C CA . ASP A 1 85 ? 22.387 -16.198 -30.648 1.00 56.53 85 ASP A CA 1
ATOM 644 C C . ASP A 1 85 ? 22.079 -15.444 -31.959 1.00 56.53 85 ASP A C 1
ATOM 646 O O . ASP A 1 85 ? 22.241 -15.983 -33.050 1.00 56.53 85 ASP A O 1
ATOM 650 N N . GLU A 1 86 ? 21.565 -14.221 -31.872 1.00 57.03 86 GLU A N 1
ATOM 651 C CA . GLU A 1 86 ? 21.240 -13.369 -33.011 1.00 57.03 86 GLU A CA 1
ATOM 652 C C . GLU A 1 86 ? 21.699 -11.944 -32.656 1.00 57.03 86 GLU A C 1
ATOM 654 O O . GLU A 1 86 ? 21.301 -11.413 -31.620 1.00 57.03 86 GLU A O 1
ATOM 659 N N . ASP A 1 87 ? 22.574 -11.383 -33.501 1.00 50.69 87 ASP A N 1
ATOM 660 C CA . ASP A 1 87 ? 23.071 -9.989 -33.528 1.00 50.69 87 ASP A CA 1
ATOM 661 C C . ASP A 1 87 ? 24.521 -9.701 -33.056 1.00 50.69 87 ASP A C 1
ATOM 663 O O . ASP A 1 87 ? 24.808 -8.584 -32.638 1.00 50.69 87 ASP A O 1
ATOM 667 N N . ASP A 1 88 ? 25.475 -10.635 -33.203 1.00 53.56 88 ASP A N 1
ATOM 668 C CA . ASP A 1 88 ? 26.928 -10.315 -33.127 1.00 53.56 88 ASP A CA 1
ATOM 669 C C . ASP A 1 88 ? 27.623 -10.198 -34.515 1.00 53.56 88 ASP A C 1
ATOM 671 O O . ASP A 1 88 ? 28.816 -9.900 -34.577 1.00 53.56 88 ASP A O 1
ATOM 675 N N . ASP A 1 89 ? 26.910 -10.363 -35.643 1.00 55.88 89 ASP A N 1
ATOM 676 C CA . ASP A 1 89 ? 27.527 -10.395 -36.991 1.00 55.88 89 ASP A CA 1
ATOM 677 C C . ASP A 1 89 ? 27.372 -9.112 -37.847 1.00 55.88 89 ASP A C 1
ATOM 679 O O . ASP A 1 89 ? 28.018 -9.012 -38.893 1.00 55.88 89 ASP A O 1
ATOM 683 N N . GLU A 1 90 ? 26.582 -8.102 -37.452 1.00 53.56 90 GLU A N 1
ATOM 684 C CA . GLU A 1 90 ? 26.350 -6.913 -38.311 1.00 53.56 90 GLU A CA 1
ATOM 685 C C . GLU A 1 90 ? 27.166 -5.653 -37.960 1.00 53.56 90 GLU A C 1
ATOM 687 O O . GLU A 1 90 ? 27.325 -4.786 -38.819 1.00 53.56 90 GLU A O 1
ATOM 692 N N . GLU A 1 91 ? 27.780 -5.543 -36.775 1.00 50.16 91 GLU A N 1
ATOM 693 C CA . GLU A 1 91 ? 28.517 -4.320 -36.378 1.00 50.16 91 GLU A CA 1
ATOM 694 C C . GLU A 1 91 ? 30.035 -4.359 -36.682 1.00 50.16 91 GLU A C 1
ATOM 696 O O . GLU A 1 91 ? 30.804 -3.521 -36.216 1.00 50.16 91 GLU A O 1
ATOM 701 N N . LEU A 1 92 ? 30.486 -5.320 -37.501 1.00 53.53 92 LEU A N 1
ATOM 702 C CA . LEU A 1 92 ? 31.878 -5.437 -37.977 1.00 53.53 92 LEU A CA 1
ATOM 703 C C . LEU A 1 92 ? 32.064 -5.027 -39.454 1.00 53.53 92 LEU A C 1
ATOM 705 O O . LEU A 1 92 ? 33.165 -5.162 -39.992 1.00 53.53 92 LEU A O 1
ATOM 709 N N . LEU A 1 93 ? 31.011 -4.519 -40.114 1.00 48.91 93 LEU A N 1
ATOM 710 C CA . LEU A 1 93 ? 31.019 -4.152 -41.540 1.00 48.91 93 LEU A CA 1
ATOM 711 C C . LEU A 1 93 ? 30.565 -2.713 -41.869 1.00 48.91 93 LEU A C 1
ATOM 713 O O . LEU A 1 93 ? 30.265 -2.437 -43.033 1.00 48.91 93 LEU A O 1
ATOM 717 N N . SER A 1 94 ? 30.590 -1.766 -40.921 1.00 46.28 94 SER A N 1
ATOM 718 C CA . SER A 1 94 ? 30.419 -0.332 -41.242 1.00 46.28 94 SER A CA 1
ATOM 719 C C . SER A 1 94 ? 31.464 0.569 -40.603 1.00 46.28 94 SER A C 1
ATOM 721 O O . SER A 1 94 ? 31.563 0.530 -39.358 1.00 46.28 94 SER A O 1
#

Sequence (94 aa):
MASDGLWDVLNNDDVAHIVRSALSNNDADDFSKYTLIAQELVAAARGEQVGQFKWKLSNGAMASTDDITVFVIPLKFSVNLPKGDEDDDEELLS